Protein AF-A0A7J8FWH8-F1 (afdb_monomer)

Structure (mmCIF, N/CA/C/O backbone):
data_AF-A0A7J8FWH8-F1
#
_entry.id   AF-A0A7J8FWH8-F1
#
loop_
_atom_site.group_PDB
_atom_site.id
_atom_site.type_symbol
_atom_site.label_atom_id
_atom_site.label_alt_id
_atom_site.label_comp_id
_atom_site.label_asym_id
_atom_site.label_entity_id
_atom_site.label_seq_id
_atom_site.pdbx_PDB_ins_code
_atom_site.Cartn_x
_atom_site.Cartn_y
_atom_site.Cartn_z
_atom_site.occupancy
_atom_site.B_iso_or_equiv
_atom_site.auth_seq_id
_atom_site.auth_comp_id
_atom_site.auth_asym_id
_atom_site.auth_atom_id
_atom_site.pdbx_PDB_model_num
ATOM 1 N N . MET A 1 1 ? 22.640 -17.848 -30.402 1.00 47.19 1 MET A N 1
ATOM 2 C CA . MET A 1 1 ? 22.719 -17.201 -29.074 1.00 47.19 1 MET A CA 1
ATOM 3 C C . MET A 1 1 ? 22.015 -15.862 -29.171 1.00 47.19 1 MET A C 1
ATOM 5 O O . MET A 1 1 ? 22.563 -14.964 -29.799 1.00 47.19 1 MET A O 1
ATOM 9 N N . LEU A 1 2 ? 20.796 -15.741 -28.646 1.00 55.31 2 LEU A N 1
ATOM 10 C CA . LEU A 1 2 ? 20.119 -14.446 -28.579 1.00 55.31 2 LEU A CA 1
ATOM 11 C C . LEU A 1 2 ? 20.792 -13.630 -27.466 1.00 55.31 2 LEU A C 1
ATOM 13 O O . LEU A 1 2 ? 20.759 -14.016 -26.302 1.00 55.31 2 LEU A O 1
ATOM 17 N N . LYS A 1 3 ? 21.488 -12.552 -27.842 1.00 64.19 3 LYS A N 1
ATOM 18 C CA . LYS A 1 3 ? 21.867 -11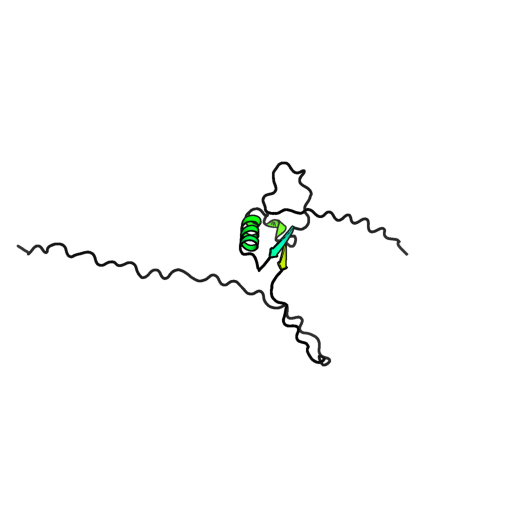.488 -26.908 1.00 64.19 3 LYS A CA 1
ATOM 19 C C . LYS A 1 3 ? 20.589 -10.706 -26.628 1.00 64.19 3 LYS A C 1
ATOM 21 O O . LYS A 1 3 ? 20.199 -9.866 -27.431 1.00 64.19 3 LYS A O 1
ATOM 26 N N . GLU A 1 4 ? 19.904 -11.046 -25.551 1.00 63.41 4 GLU A N 1
ATOM 27 C CA . GLU A 1 4 ? 18.727 -10.303 -25.120 1.00 63.41 4 GLU A CA 1
ATOM 28 C C . GLU A 1 4 ? 19.200 -9.150 -24.235 1.00 63.41 4 GLU A C 1
ATOM 30 O O . GLU A 1 4 ? 19.593 -9.346 -23.085 1.00 63.41 4 GLU A O 1
ATOM 35 N N . ASP A 1 5 ? 19.207 -7.939 -24.794 1.00 64.56 5 ASP A N 1
ATOM 36 C CA . ASP A 1 5 ? 19.236 -6.716 -23.996 1.00 64.56 5 ASP A CA 1
ATOM 37 C C . ASP A 1 5 ? 17.900 -6.627 -23.247 1.00 64.56 5 ASP A C 1
ATOM 39 O O . ASP A 1 5 ? 16.894 -6.139 -23.766 1.00 64.56 5 ASP A O 1
ATOM 43 N N . CYS A 1 6 ? 17.865 -7.141 -22.017 1.00 62.09 6 CYS A N 1
ATOM 44 C CA . CYS A 1 6 ? 16.728 -6.977 -21.118 1.00 62.09 6 CYS A CA 1
ATOM 45 C C . CYS A 1 6 ? 16.638 -5.510 -20.670 1.00 62.09 6 CYS A C 1
ATOM 47 O O . CYS A 1 6 ? 17.081 -5.149 -19.580 1.00 62.09 6 CYS A O 1
ATOM 49 N N . ALA A 1 7 ? 16.053 -4.651 -21.507 1.00 71.69 7 ALA A N 1
ATOM 50 C CA . ALA A 1 7 ? 15.815 -3.234 -21.227 1.00 71.69 7 ALA A CA 1
ATOM 51 C C . ALA A 1 7 ? 14.647 -3.013 -20.239 1.00 71.69 7 ALA A C 1
ATOM 53 O O . ALA A 1 7 ? 13.755 -2.194 -20.464 1.00 71.69 7 ALA A O 1
ATOM 54 N N . SER A 1 8 ? 14.627 -3.753 -19.131 1.00 74.88 8 SER A N 1
ATOM 55 C CA . SER A 1 8 ? 13.606 -3.616 -18.093 1.00 74.88 8 SER A CA 1
ATOM 56 C C . SER A 1 8 ? 13.946 -2.433 -17.187 1.00 74.88 8 S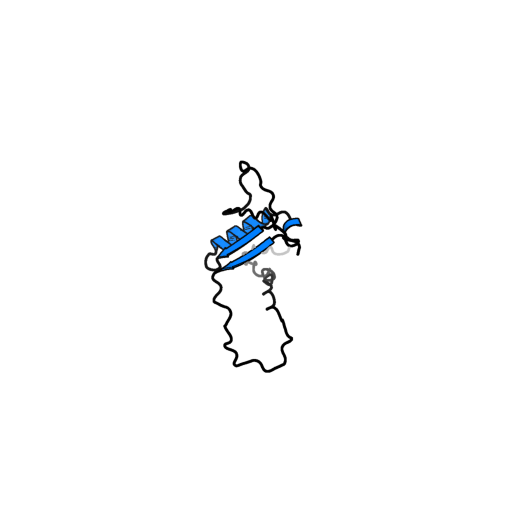ER A C 1
ATOM 58 O O . SER A 1 8 ? 14.812 -2.524 -16.318 1.00 74.88 8 SER A O 1
ATOM 60 N N . GLN A 1 9 ? 13.269 -1.300 -17.386 1.00 84.44 9 GLN A N 1
ATOM 61 C CA . GLN A 1 9 ? 13.433 -0.115 -16.543 1.00 84.44 9 GLN A CA 1
ATOM 62 C C . GLN A 1 9 ? 12.660 -0.274 -15.224 1.00 84.44 9 GLN A C 1
ATOM 64 O O . GLN A 1 9 ? 11.433 -0.330 -15.221 1.00 84.44 9 GLN A O 1
ATOM 69 N N . LEU A 1 10 ? 13.373 -0.275 -14.095 1.00 89.75 10 LEU A N 1
ATOM 70 C CA . LEU A 1 10 ? 12.785 -0.215 -12.755 1.00 89.75 10 LEU A CA 1
ATOM 71 C C . LEU A 1 10 ? 12.810 1.229 -12.235 1.00 89.75 10 LEU A C 1
ATOM 73 O O . LEU A 1 10 ? 13.861 1.869 -12.227 1.00 89.75 10 LEU A O 1
ATOM 77 N N . LYS A 1 11 ? 11.665 1.738 -11.772 1.00 91.62 11 LYS A N 1
ATOM 78 C CA . LYS A 1 11 ? 11.557 3.032 -11.081 1.00 91.62 11 LYS A CA 1
ATOM 79 C C . LYS A 1 11 ? 11.066 2.802 -9.659 1.00 91.62 11 LYS A C 1
ATOM 81 O O . LYS A 1 11 ? 10.103 2.070 -9.453 1.00 91.62 11 LYS A O 1
ATOM 86 N N . VAL A 1 12 ? 11.724 3.436 -8.693 1.00 94.19 12 VAL A N 1
ATOM 87 C CA . VAL A 1 12 ? 11.372 3.340 -7.273 1.00 94.19 12 VAL A CA 1
ATOM 88 C C . VAL A 1 12 ? 10.881 4.700 -6.801 1.00 94.19 12 VAL A C 1
ATOM 90 O O . VAL A 1 12 ? 11.549 5.712 -7.002 1.00 94.19 12 VAL A O 1
ATOM 93 N N . HIS A 1 13 ? 9.715 4.709 -6.164 1.00 93.12 13 HIS A N 1
ATOM 94 C CA . HIS A 1 13 ? 9.127 5.891 -5.546 1.00 93.12 13 HIS A CA 1
ATOM 95 C C . HIS A 1 13 ? 8.960 5.633 -4.051 1.00 93.12 13 HIS A C 1
ATOM 97 O O . HIS A 1 13 ? 8.496 4.566 -3.655 1.00 93.12 13 HIS A O 1
ATOM 103 N N . LEU A 1 14 ? 9.346 6.610 -3.232 1.00 94.12 14 LEU A N 1
ATOM 104 C CA . LEU A 1 14 ? 9.204 6.555 -1.781 1.00 94.12 14 LEU A CA 1
ATOM 105 C C . LEU A 1 14 ? 8.131 7.547 -1.343 1.00 94.12 14 LEU A C 1
ATOM 107 O O . LEU A 1 14 ? 8.071 8.670 -1.842 1.00 94.12 14 LEU A O 1
ATOM 111 N N . ALA A 1 15 ? 7.304 7.121 -0.397 1.00 94.25 15 ALA A N 1
ATOM 112 C CA . ALA A 1 15 ? 6.297 7.945 0.247 1.00 94.25 15 ALA A CA 1
ATOM 113 C C . ALA A 1 15 ? 6.261 7.612 1.739 1.00 94.25 15 ALA A C 1
ATOM 115 O O . ALA A 1 15 ? 6.501 6.468 2.126 1.00 94.25 15 ALA A O 1
ATOM 116 N N . HIS A 1 16 ? 5.974 8.615 2.567 1.00 94.88 16 HIS A N 1
ATOM 117 C CA . HIS A 1 16 ? 5.850 8.425 4.012 1.00 94.88 16 HIS A CA 1
ATOM 118 C C . HIS A 1 16 ? 4.490 7.817 4.391 1.00 94.88 16 HIS A C 1
ATOM 120 O O . HIS A 1 16 ? 4.405 7.001 5.304 1.00 94.88 16 HIS A O 1
ATOM 126 N N . SER A 1 17 ? 3.429 8.204 3.685 1.00 95.19 17 SER A N 1
ATOM 127 C CA . SER A 1 17 ? 2.053 7.772 3.933 1.00 95.19 17 SER A CA 1
ATOM 128 C C . SER A 1 17 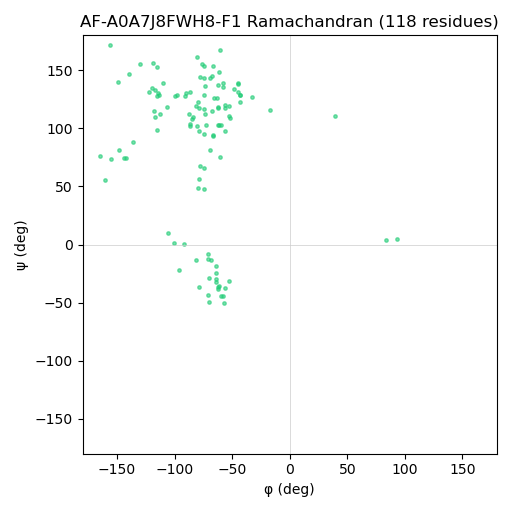? 1.202 7.901 2.667 1.00 95.19 17 SER A C 1
ATOM 130 O O . SER A 1 17 ? 1.654 8.441 1.650 1.00 95.19 17 SER A O 1
ATOM 132 N N . LEU A 1 18 ? -0.026 7.385 2.725 1.00 95.06 18 LEU A N 1
ATOM 133 C CA . LEU A 1 18 ? -1.065 7.585 1.716 1.00 95.06 18 LEU A CA 1
ATOM 134 C C . LEU A 1 18 ? -2.250 8.368 2.312 1.00 95.06 18 LEU A C 1
ATOM 136 O O . LEU A 1 18 ? -2.476 8.270 3.516 1.00 95.06 18 LEU A O 1
ATOM 140 N N . PRO A 1 19 ? -3.013 9.117 1.490 1.00 94.12 19 PRO A N 1
ATOM 141 C CA . PRO A 1 19 ? -2.899 9.242 0.034 1.00 94.12 19 PRO A CA 1
ATOM 142 C C . PRO A 1 19 ? -1.724 10.129 -0.402 1.00 94.12 19 PRO A C 1
ATOM 144 O O . PRO A 1 19 ? -1.272 11.007 0.327 1.00 94.12 19 PRO A O 1
ATOM 147 N N . LEU A 1 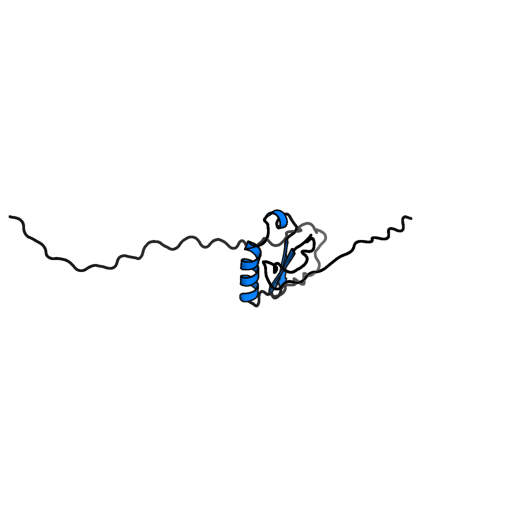20 ? -1.236 9.912 -1.626 1.00 91.44 20 LEU A N 1
ATOM 148 C CA . LEU A 1 20 ? -0.221 10.789 -2.213 1.00 91.44 20 LEU A CA 1
ATOM 149 C C . LEU A 1 20 ? -0.812 12.186 -2.482 1.00 91.44 20 LEU A C 1
ATOM 151 O O . LEU A 1 20 ? -1.980 12.278 -2.875 1.00 91.44 20 LEU A O 1
ATOM 155 N N . PRO A 1 21 ? -0.026 13.265 -2.325 1.00 88.00 21 PRO A N 1
ATOM 156 C CA . PRO A 1 21 ? -0.485 14.620 -2.613 1.00 88.00 21 PRO A CA 1
ATOM 157 C C . PRO A 1 21 ? -0.874 14.775 -4.091 1.00 88.00 21 PRO A C 1
ATOM 159 O O . PRO A 1 21 ? -0.294 14.149 -4.974 1.00 88.00 21 PRO A O 1
ATOM 162 N N . SER A 1 22 ? -1.856 15.627 -4.385 1.00 80.00 22 SER A N 1
ATOM 163 C CA . SER A 1 22 ? -2.452 15.760 -5.726 1.00 80.00 22 SER A CA 1
ATOM 164 C C . SER A 1 22 ? -1.551 16.426 -6.777 1.00 80.00 22 SER A C 1
ATOM 166 O O . SER A 1 22 ? -1.863 16.379 -7.964 1.00 80.00 22 SER A O 1
ATOM 168 N N . ASN A 1 23 ? -0.446 17.047 -6.361 1.00 71.12 23 ASN A N 1
ATOM 169 C CA . ASN A 1 23 ? 0.444 17.832 -7.219 1.00 71.12 23 ASN A CA 1
ATOM 170 C C . ASN A 1 23 ? 1.613 17.037 -7.826 1.00 71.12 23 ASN A C 1
ATOM 172 O O . ASN A 1 23 ? 2.423 17.616 -8.549 1.00 71.12 23 ASN A O 1
ATOM 176 N N . VAL A 1 24 ? 1.731 15.737 -7.545 1.00 69.50 24 VAL A N 1
ATOM 177 C CA . VAL A 1 24 ? 2.778 14.902 -8.145 1.00 69.50 24 VAL A CA 1
ATOM 178 C C . VAL A 1 24 ? 2.261 14.286 -9.441 1.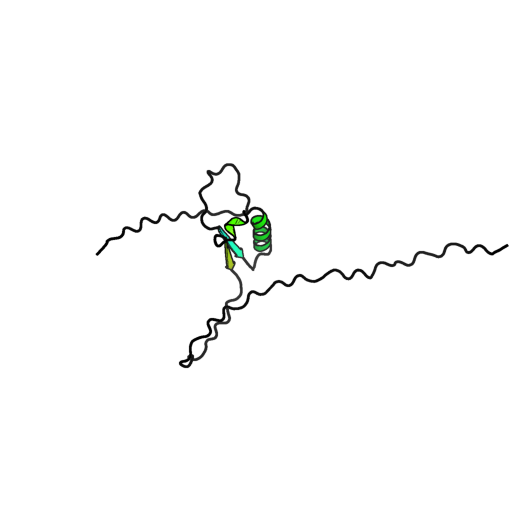00 69.50 24 VAL A C 1
ATOM 180 O O . VAL A 1 24 ? 1.176 13.706 -9.471 1.00 69.50 24 VAL A O 1
ATOM 183 N N . SER A 1 25 ? 3.034 14.389 -10.529 1.00 73.25 25 SER A N 1
ATOM 184 C CA . SER A 1 25 ? 2.773 13.621 -11.752 1.00 73.25 25 SER A CA 1
ATOM 185 C C . SER A 1 25 ? 2.651 12.151 -11.358 1.00 73.25 25 SER A C 1
ATOM 187 O O . SER A 1 25 ? 3.641 11.579 -10.909 1.00 73.25 25 SER A O 1
ATOM 189 N N . ARG A 1 26 ? 1.453 11.564 -11.435 1.00 75.19 26 ARG A N 1
ATOM 190 C CA . ARG A 1 26 ? 1.170 10.253 -10.837 1.00 75.19 26 ARG A CA 1
ATOM 191 C C . ARG A 1 26 ? 1.858 9.165 -11.667 1.00 75.19 26 ARG A C 1
ATOM 193 O O . ARG A 1 26 ? 1.366 8.855 -12.755 1.00 75.19 26 ARG A O 1
ATOM 200 N N . PRO A 1 27 ? 2.998 8.603 -11.220 1.00 84.06 27 PRO A N 1
ATOM 201 C CA . PRO A 1 27 ? 3.631 7.540 -11.978 1.00 84.06 27 PRO A CA 1
ATOM 202 C C . PRO A 1 27 ? 2.714 6.315 -11.959 1.00 84.06 27 PRO A C 1
ATOM 204 O O . PRO A 1 27 ? 1.928 6.117 -11.027 1.00 84.06 27 PRO A O 1
ATOM 207 N N . ARG A 1 28 ? 2.816 5.470 -12.986 1.00 89.31 28 ARG A N 1
ATOM 208 C CA . ARG A 1 28 ? 2.188 4.151 -12.940 1.00 89.31 28 ARG A CA 1
ATOM 209 C C . ARG A 1 28 ? 2.878 3.334 -11.843 1.00 89.31 28 ARG A C 1
ATOM 211 O O . ARG A 1 28 ? 4.099 3.216 -11.847 1.00 89.31 28 ARG A O 1
ATOM 218 N N . ILE A 1 29 ? 2.093 2.798 -10.914 1.00 92.12 29 ILE A N 1
ATOM 219 C CA . ILE A 1 29 ? 2.582 1.969 -9.809 1.00 92.12 29 ILE A CA 1
ATOM 220 C C . ILE A 1 29 ? 2.196 0.525 -10.107 1.00 92.12 29 ILE A C 1
ATOM 222 O O . ILE A 1 29 ? 1.011 0.209 -10.200 1.00 92.12 29 ILE A O 1
ATOM 226 N N . ASP A 1 30 ? 3.195 -0.341 -10.252 1.00 93.31 30 ASP A N 1
ATOM 227 C CA . ASP A 1 30 ? 2.979 -1.769 -10.497 1.00 93.31 30 ASP A CA 1
ATOM 228 C C . ASP A 1 30 ? 3.039 -2.611 -9.208 1.00 93.31 30 ASP A C 1
ATOM 230 O O . ASP A 1 30 ? 2.449 -3.688 -9.161 1.00 93.31 30 ASP A O 1
ATOM 234 N N . LEU A 1 31 ? 3.693 -2.104 -8.153 1.00 95.50 31 LEU A N 1
ATOM 235 C CA . LEU A 1 31 ? 3.832 -2.743 -6.840 1.00 95.50 31 LEU A CA 1
ATOM 236 C C . LEU A 1 31 ? 3.920 -1.680 -5.733 1.00 95.50 31 LEU A C 1
ATOM 238 O O . LEU A 1 31 ? 4.619 -0.679 -5.888 1.00 95.50 31 LEU A O 1
ATOM 242 N N . ILE A 1 32 ? 3.258 -1.928 -4.604 1.00 97.19 32 ILE A N 1
ATOM 243 C CA . ILE A 1 32 ? 3.357 -1.148 -3.366 1.00 97.19 32 ILE A CA 1
ATOM 244 C C . ILE A 1 32 ? 3.987 -2.034 -2.291 1.00 97.19 32 ILE A C 1
ATOM 246 O O . ILE A 1 32 ? 3.535 -3.156 -2.066 1.00 97.19 32 ILE A O 1
ATOM 250 N N . VAL A 1 33 ? 5.008 -1.520 -1.603 1.00 98.06 33 VAL A N 1
ATOM 251 C CA . VAL A 1 33 ? 5.640 -2.204 -0.468 1.00 98.06 33 VAL A CA 1
ATOM 252 C C . VAL A 1 33 ? 5.454 -1.361 0.788 1.00 98.06 33 VAL A C 1
ATOM 254 O O . VAL A 1 33 ? 6.001 -0.264 0.880 1.00 98.06 33 VAL A O 1
ATOM 257 N N . PHE A 1 34 ? 4.710 -1.874 1.766 1.00 98.12 34 PHE A N 1
ATOM 258 C CA . PHE A 1 34 ? 4.583 -1.244 3.080 1.00 98.12 34 PHE A CA 1
ATOM 259 C C . PHE A 1 34 ? 5.709 -1.716 3.996 1.00 98.12 34 PHE A C 1
ATOM 261 O O . PHE A 1 34 ? 5.759 -2.881 4.395 1.00 98.12 34 PHE A O 1
ATOM 268 N N . LEU A 1 35 ? 6.614 -0.801 4.335 1.00 96.38 35 LEU A N 1
ATOM 269 C CA . LEU A 1 35 ? 7.654 -1.027 5.333 1.00 96.38 35 LEU A CA 1
ATOM 270 C C . LEU A 1 35 ? 7.074 -0.815 6.734 1.00 96.38 35 LEU A C 1
ATOM 272 O O . LEU A 1 35 ? 6.632 0.282 7.066 1.00 96.38 35 LEU A O 1
ATOM 276 N N . ILE A 1 36 ? 7.098 -1.860 7.558 1.00 96.56 36 ILE A N 1
ATOM 277 C CA . ILE A 1 36 ? 6.587 -1.837 8.931 1.00 96.56 36 ILE A CA 1
ATOM 278 C C . ILE A 1 36 ? 7.767 -1.993 9.885 1.00 96.56 36 ILE A C 1
ATOM 280 O O . ILE A 1 36 ? 8.363 -3.064 9.968 1.00 96.56 36 ILE A O 1
ATOM 284 N N . ASN A 1 37 ? 8.091 -0.951 10.644 1.00 94.62 37 ASN A N 1
ATOM 285 C CA . ASN A 1 37 ? 9.030 -1.065 11.753 1.00 94.62 37 ASN A CA 1
ATOM 286 C C . ASN A 1 37 ? 8.292 -1.541 13.010 1.00 94.62 37 ASN A C 1
ATOM 288 O O . ASN A 1 37 ? 7.570 -0.768 13.638 1.00 94.62 37 ASN A O 1
ATOM 292 N N . LEU A 1 38 ? 8.520 -2.790 13.418 1.00 92.81 38 LEU A N 1
ATOM 293 C CA . LEU A 1 38 ? 7.850 -3.403 14.570 1.00 92.81 38 LEU A CA 1
ATOM 294 C C . LEU A 1 38 ? 8.255 -2.794 15.921 1.00 92.81 38 LEU A C 1
ATOM 296 O O . LEU A 1 38 ? 7.569 -3.013 16.916 1.00 92.81 38 LEU A O 1
ATOM 300 N N . HIS A 1 39 ? 9.329 -2.002 15.973 1.00 92.69 39 HIS A N 1
ATOM 301 C CA . HIS A 1 39 ? 9.690 -1.241 17.172 1.00 92.69 39 HIS A CA 1
ATOM 302 C C . HIS A 1 39 ? 8.903 0.069 17.313 1.00 92.69 39 HIS A C 1
ATOM 304 O O . HIS A 1 39 ? 8.930 0.684 18.377 1.00 92.69 39 HIS A O 1
ATOM 310 N N . SER A 1 40 ? 8.206 0.511 16.263 1.00 93.88 40 SER A N 1
ATOM 311 C CA . SER A 1 40 ? 7.475 1.775 16.247 1.00 93.88 40 SER A CA 1
ATOM 312 C C . SER A 1 40 ? 5.981 1.533 16.069 1.00 93.88 40 SER A C 1
ATOM 314 O O . SER A 1 40 ? 5.517 1.203 14.980 1.00 93.88 40 SER A O 1
ATOM 316 N N . LYS A 1 41 ? 5.201 1.778 17.128 1.00 94.56 41 LYS A N 1
ATOM 317 C CA . LYS A 1 41 ? 3.730 1.748 17.049 1.00 94.56 41 LYS A CA 1
ATOM 318 C C . LYS A 1 41 ? 3.196 2.709 15.985 1.00 94.56 41 LYS A C 1
ATOM 320 O O . LYS A 1 41 ? 2.273 2.363 15.260 1.00 94.56 41 LYS A O 1
ATOM 325 N N . TYR A 1 42 ? 3.831 3.874 15.850 1.00 96.38 42 TYR A N 1
ATOM 326 C CA . TYR A 1 42 ? 3.481 4.856 14.828 1.00 96.38 42 TYR A CA 1
ATOM 327 C C . TYR A 1 42 ? 3.678 4.309 13.408 1.00 96.38 42 TYR A C 1
ATOM 329 O O . TYR A 1 42 ? 2.857 4.562 12.535 1.00 96.38 42 TYR A O 1
ATOM 337 N N . SER A 1 43 ? 4.720 3.497 13.178 1.00 95.62 43 SER A N 1
ATOM 338 C CA . SER A 1 43 ? 4.926 2.850 11.876 1.00 95.62 43 SER A CA 1
ATOM 339 C C . SER A 1 43 ? 3.785 1.903 11.519 1.00 95.62 43 SER A C 1
ATOM 341 O O . SER A 1 43 ? 3.420 1.841 10.350 1.00 95.62 43 SER A O 1
ATOM 343 N N . LEU A 1 44 ? 3.245 1.168 12.494 1.00 95.69 44 LEU A N 1
ATOM 344 C CA . LEU A 1 44 ? 2.117 0.268 12.266 1.00 95.69 44 LEU A CA 1
ATOM 345 C C . LEU A 1 44 ? 0.832 1.057 11.989 1.00 95.69 44 LEU A C 1
ATOM 347 O O . LEU A 1 44 ? 0.201 0.822 10.965 1.00 95.69 44 LEU A O 1
ATOM 351 N N . GLN A 1 45 ? 0.512 2.041 12.834 1.00 97.75 45 GLN A N 1
ATOM 352 C CA . GLN A 1 45 ? -0.677 2.882 12.668 1.00 97.75 45 GLN A CA 1
ATOM 353 C C . GLN A 1 45 ? -0.675 3.615 11.318 1.00 97.75 45 GLN A C 1
ATOM 355 O O . GLN A 1 45 ? -1.670 3.614 10.604 1.00 97.75 45 GLN A O 1
ATOM 360 N N . ASN A 1 46 ? 0.463 4.184 10.919 1.00 97.88 46 ASN A N 1
ATOM 361 C CA . ASN A 1 46 ? 0.595 4.859 9.629 1.00 97.88 46 ASN A CA 1
ATOM 362 C C . ASN A 1 46 ? 0.343 3.912 8.441 1.00 97.88 46 ASN A C 1
ATOM 364 O O . ASN A 1 46 ? -0.210 4.325 7.421 1.00 97.88 46 ASN A O 1
ATOM 368 N N . VAL A 1 47 ? 0.746 2.642 8.556 1.00 97.62 47 VAL A N 1
ATOM 369 C CA . VAL A 1 47 ? 0.472 1.625 7.531 1.00 97.62 47 VAL A CA 1
ATOM 370 C C . VAL A 1 47 ? -1.010 1.258 7.519 1.00 97.62 47 VAL A C 1
ATOM 372 O O . VAL A 1 47 ? -1.589 1.200 6.439 1.00 97.62 47 VAL A O 1
ATOM 375 N N . GLU A 1 48 ? -1.638 1.079 8.682 1.00 97.69 48 GLU A N 1
ATOM 376 C CA . GLU A 1 48 ? -3.083 0.836 8.799 1.00 97.69 48 GLU A CA 1
ATOM 377 C C . GLU A 1 48 ? -3.897 1.966 8.153 1.00 97.69 48 GLU A C 1
ATOM 379 O O . GLU A 1 48 ? -4.715 1.704 7.272 1.00 97.69 48 GLU A O 1
ATOM 384 N N . GLU A 1 49 ? -3.602 3.222 8.495 1.00 98.19 49 GLU A N 1
ATOM 385 C CA . GLU A 1 49 ? -4.245 4.404 7.908 1.00 98.19 49 GLU A CA 1
ATOM 386 C C . GLU A 1 49 ? -4.026 4.471 6.388 1.00 98.19 49 GLU A C 1
ATOM 388 O O . GLU A 1 49 ? -4.968 4.661 5.619 1.00 98.19 49 GLU A O 1
ATOM 393 N N . SER A 1 50 ? -2.796 4.222 5.927 1.00 97.88 50 SER A N 1
ATOM 394 C CA . SER A 1 50 ? -2.461 4.262 4.500 1.00 97.88 50 SER A CA 1
ATOM 395 C C . SER A 1 50 ? -3.188 3.193 3.674 1.00 97.88 50 SER A C 1
ATOM 397 O O . SER A 1 50 ? -3.509 3.435 2.508 1.00 97.88 50 SER A O 1
ATOM 399 N N . LEU A 1 51 ? -3.465 2.016 4.248 1.00 97.38 51 LEU A N 1
ATOM 400 C CA . LEU A 1 51 ? -4.150 0.918 3.555 1.00 97.38 51 LEU A CA 1
ATOM 401 C C . LEU A 1 51 ? -5.584 1.277 3.149 1.00 97.38 51 LEU A C 1
ATOM 403 O O . LEU A 1 51 ? -6.046 0.802 2.113 1.00 97.38 51 LEU A O 1
ATOM 407 N N . HIS A 1 52 ? -6.261 2.157 3.894 1.00 97.50 52 HIS A N 1
ATOM 408 C CA . HIS A 1 52 ? -7.611 2.626 3.555 1.00 97.50 52 HIS A CA 1
ATOM 409 C C . HIS A 1 52 ? -7.674 3.411 2.237 1.00 97.50 52 HIS A C 1
ATOM 411 O O . HIS A 1 52 ? -8.746 3.558 1.653 1.00 97.50 52 HIS A O 1
ATOM 417 N N . HIS A 1 53 ? -6.532 3.899 1.754 1.00 95.88 53 HIS A N 1
ATOM 418 C CA . HIS A 1 53 ? -6.424 4.671 0.519 1.00 95.88 53 HIS A CA 1
ATOM 419 C C . HIS A 1 53 ? -5.933 3.838 -0.675 1.00 95.88 53 HIS A C 1
ATOM 421 O O . HIS A 1 53 ? -5.765 4.377 -1.774 1.00 95.88 53 HIS A O 1
ATOM 427 N N . VAL A 1 54 ? -5.685 2.538 -0.479 1.00 95.69 54 VAL A N 1
ATOM 428 C CA . VAL A 1 54 ? -5.250 1.621 -1.537 1.00 95.69 54 VAL A CA 1
ATOM 429 C C . VAL A 1 54 ? -6.465 0.974 -2.187 1.00 95.69 54 VAL A C 1
ATOM 431 O O . VAL A 1 54 ? -7.310 0.380 -1.522 1.00 95.69 54 VAL A O 1
ATOM 434 N N . ASP A 1 55 ? -6.531 1.055 -3.513 1.00 94.69 55 ASP A N 1
ATOM 435 C CA . ASP A 1 55 ? -7.573 0.383 -4.284 1.00 94.69 55 ASP A CA 1
ATOM 436 C C . ASP A 1 55 ? -7.487 -1.145 -4.113 1.00 94.69 55 ASP A C 1
ATOM 438 O O . ASP A 1 55 ? -6.402 -1.732 -4.172 1.00 94.69 55 ASP A O 1
ATOM 442 N N . ALA A 1 56 ? -8.642 -1.797 -3.939 1.00 96.56 56 ALA A N 1
ATOM 443 C CA . ALA A 1 56 ? -8.744 -3.233 -3.679 1.00 96.56 56 ALA A CA 1
ATOM 444 C C . ALA A 1 56 ? -7.996 -4.099 -4.717 1.00 96.56 56 ALA A C 1
ATOM 446 O O . ALA A 1 56 ? -7.455 -5.156 -4.385 1.00 96.56 56 ALA A O 1
ATOM 447 N N . THR A 1 57 ? -7.913 -3.640 -5.969 1.00 96.06 57 THR A N 1
ATOM 448 C CA . THR A 1 57 ? -7.225 -4.340 -7.064 1.00 96.06 57 THR A CA 1
ATOM 449 C C . THR A 1 57 ? -5.722 -4.489 -6.837 1.00 96.06 57 THR A C 1
ATOM 451 O O . THR A 1 57 ? -5.118 -5.429 -7.358 1.00 96.06 57 THR A O 1
ATOM 454 N N . PHE A 1 58 ? -5.097 -3.618 -6.038 1.00 96.25 58 PHE A N 1
ATOM 455 C CA . PHE A 1 58 ? -3.681 -3.749 -5.696 1.00 96.25 58 PHE A CA 1
ATOM 456 C C . PHE A 1 58 ? -3.420 -4.945 -4.773 1.00 96.25 58 PHE A C 1
ATOM 458 O O . PHE A 1 58 ? -2.364 -5.567 -4.867 1.00 96.25 58 PHE A O 1
ATOM 465 N N . PHE A 1 59 ? -4.381 -5.350 -3.940 1.00 96.19 59 PHE A N 1
ATOM 466 C CA . PHE A 1 59 ? -4.216 -6.517 -3.065 1.00 96.19 59 PHE A CA 1
ATOM 467 C C . PHE A 1 59 ? -4.211 -7.854 -3.820 1.00 96.19 59 PHE A C 1
ATOM 469 O O . PHE A 1 59 ? -3.850 -8.881 -3.249 1.00 96.19 59 PHE A O 1
ATOM 476 N N . LEU A 1 60 ? -4.509 -7.851 -5.123 1.00 95.81 60 LEU A N 1
ATOM 477 C CA . LEU A 1 60 ? -4.385 -9.009 -6.014 1.00 95.81 60 LEU A CA 1
ATOM 478 C C . LEU A 1 60 ? -2.926 -9.228 -6.465 1.00 95.81 60 LEU A C 1
ATOM 480 O O . LEU A 1 60 ? -2.638 -9.370 -7.651 1.00 95.81 60 LEU A O 1
ATOM 484 N N . GLY A 1 61 ? -1.990 -9.220 -5.511 1.00 95.62 61 GLY A N 1
ATOM 485 C CA . GLY A 1 61 ? -0.567 -9.500 -5.742 1.00 95.62 61 GLY A CA 1
ATOM 486 C C . GLY A 1 61 ? 0.330 -8.287 -6.016 1.00 95.62 61 GLY A C 1
ATOM 487 O O . GLY A 1 61 ? 1.518 -8.470 -6.262 1.00 95.62 61 GLY A O 1
ATOM 488 N N . LYS A 1 62 ? -0.193 -7.055 -5.941 1.00 96.75 62 LYS A N 1
ATOM 489 C CA . LYS A 1 62 ? 0.576 -5.803 -6.111 1.00 96.75 62 LYS A CA 1
ATOM 490 C C . LYS A 1 62 ? 0.824 -5.057 -4.798 1.00 96.75 62 LYS A C 1
ATOM 492 O O . LYS A 1 62 ? 1.286 -3.919 -4.826 1.00 96.75 62 LYS A O 1
ATOM 497 N N . VAL A 1 63 ? 0.528 -5.674 -3.657 1.00 97.88 63 VAL A N 1
ATOM 498 C CA . VAL A 1 63 ? 0.875 -5.168 -2.323 1.00 97.88 63 VAL A CA 1
ATOM 499 C C . VAL A 1 63 ? 1.718 -6.212 -1.616 1.00 97.88 63 VAL A C 1
ATOM 501 O O . VAL A 1 63 ? 1.345 -7.384 -1.566 1.00 97.88 63 VAL A O 1
ATOM 504 N N . SER A 1 64 ? 2.834 -5.786 -1.037 1.00 97.25 64 SER A N 1
ATOM 505 C CA . SER A 1 64 ? 3.631 -6.600 -0.125 1.00 97.25 64 SER A CA 1
ATOM 506 C C . SER A 1 64 ? 3.944 -5.840 1.163 1.00 97.25 64 SER A C 1
ATOM 508 O O . SER A 1 64 ? 3.950 -4.609 1.206 1.00 97.25 64 SER A O 1
ATOM 510 N N . PHE A 1 65 ? 4.189 -6.591 2.235 1.00 96.69 65 PHE A N 1
ATOM 511 C CA . PHE A 1 65 ? 4.541 -6.053 3.545 1.00 96.69 65 PHE A CA 1
ATOM 512 C C . PHE A 1 65 ? 5.954 -6.492 3.904 1.00 96.69 65 PHE A C 1
ATOM 514 O O . PHE A 1 65 ? 6.269 -7.683 3.869 1.00 96.69 65 PHE A O 1
ATOM 521 N N . LEU A 1 66 ? 6.794 -5.532 4.275 1.00 95.94 66 LEU A N 1
ATOM 522 C CA . LEU A 1 66 ? 8.150 -5.771 4.744 1.00 95.94 66 LEU A CA 1
ATOM 523 C C . LEU A 1 66 ? 8.251 -5.332 6.201 1.00 95.94 66 LEU A C 1
ATOM 525 O O . LEU A 1 66 ? 8.415 -4.151 6.498 1.00 95.94 66 LEU A O 1
ATOM 529 N N . ALA A 1 67 ? 8.145 -6.295 7.112 1.00 94.00 67 ALA A N 1
ATOM 530 C CA . ALA A 1 67 ? 8.295 -6.048 8.538 1.00 94.00 67 ALA A CA 1
ATOM 531 C C . ALA A 1 67 ? 9.769 -6.134 8.962 1.00 94.00 67 ALA A C 1
ATOM 533 O O . ALA A 1 67 ? 10.460 -7.106 8.654 1.00 94.00 67 ALA A O 1
ATOM 534 N N . THR A 1 68 ? 10.241 -5.133 9.699 1.00 92.94 68 THR A N 1
ATOM 535 C CA . THR A 1 68 ? 11.594 -5.052 10.261 1.00 92.94 68 THR A CA 1
ATOM 536 C C . THR A 1 68 ? 11.528 -4.983 11.789 1.00 92.94 68 THR A C 1
ATOM 538 O O . THR A 1 68 ? 10.506 -4.604 12.357 1.00 92.94 68 THR A O 1
ATOM 541 N N . GLY A 1 69 ? 12.596 -5.393 12.482 1.00 84.69 69 GLY A N 1
ATOM 542 C CA . GLY A 1 69 ? 12.660 -5.332 13.954 1.00 84.69 69 GLY A CA 1
ATOM 543 C C . GLY A 1 69 ? 12.014 -6.507 14.703 1.00 84.69 69 GLY A C 1
ATOM 544 O O . GLY A 1 69 ? 11.987 -6.532 15.931 1.00 84.69 69 GLY A O 1
ATOM 545 N N . GLY A 1 70 ? 11.514 -7.519 13.990 1.00 78.25 70 GLY A N 1
ATOM 546 C CA . GLY A 1 70 ? 11.136 -8.793 14.599 1.00 78.25 70 GLY A CA 1
ATOM 547 C C . GLY A 1 70 ? 12.400 -9.575 14.933 1.00 78.25 70 GLY A C 1
ATOM 548 O O . GLY A 1 70 ? 13.156 -9.903 14.017 1.00 78.25 70 GLY A O 1
ATOM 549 N N . GLY A 1 71 ? 12.647 -9.833 16.223 1.00 67.94 71 GLY A N 1
ATOM 550 C CA . GLY A 1 71 ? 13.783 -10.634 16.688 1.00 67.94 71 GLY A CA 1
ATOM 551 C C . GLY A 1 71 ? 13.960 -11.869 15.807 1.00 67.94 71 GLY A C 1
ATOM 552 O O . GLY A 1 71 ? 12.978 -12.552 15.510 1.00 67.94 71 GLY A O 1
ATOM 553 N N . GLY A 1 72 ? 15.192 -12.062 15.320 1.00 63.66 72 GLY A N 1
ATOM 554 C CA . GLY A 1 72 ? 15.511 -13.002 14.251 1.00 63.66 72 GLY A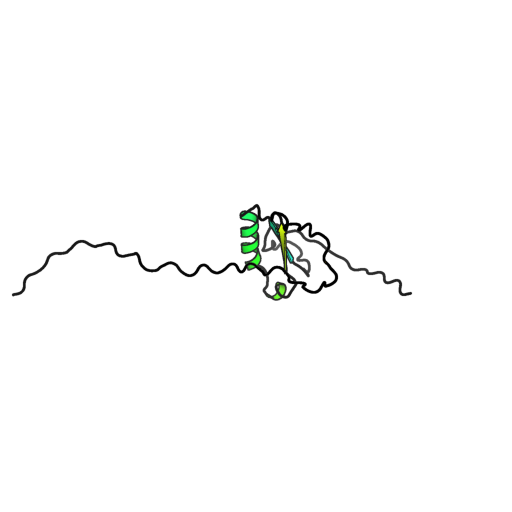 CA 1
ATOM 555 C C . GLY A 1 72 ? 14.827 -14.347 14.451 1.00 63.66 72 GLY A C 1
ATOM 556 O O . GLY A 1 72 ? 14.761 -14.848 15.575 1.00 63.66 72 GLY A O 1
ATOM 557 N N . LEU A 1 73 ? 14.321 -14.923 13.354 1.00 60.97 73 LEU A N 1
ATOM 558 C CA . LEU A 1 73 ? 13.855 -16.308 13.351 1.00 60.97 73 LEU A CA 1
ATOM 559 C C . LEU A 1 73 ? 14.887 -17.136 14.120 1.00 60.97 73 LEU A C 1
ATOM 561 O O . LEU A 1 73 ? 16.077 -16.978 13.815 1.00 60.97 73 LEU A O 1
ATOM 565 N N . PRO A 1 74 ? 14.485 -17.950 15.116 1.00 57.62 74 PRO A N 1
ATOM 566 C CA . PRO A 1 74 ? 15.427 -18.811 15.801 1.00 57.62 74 PRO A CA 1
ATOM 567 C C . PRO A 1 74 ? 16.162 -19.588 14.718 1.00 57.62 74 PRO A C 1
ATOM 569 O O . PRO A 1 74 ? 15.582 -20.410 14.006 1.00 57.62 74 PRO A O 1
ATOM 572 N N . ARG A 1 75 ? 17.440 -19.247 14.532 1.00 58.12 75 ARG A N 1
ATOM 573 C CA . ARG A 1 75 ? 18.334 -20.043 13.716 1.00 58.12 75 ARG A CA 1
ATOM 574 C C . ARG A 1 75 ? 18.472 -21.322 14.505 1.00 58.12 75 ARG A C 1
ATOM 576 O O . ARG A 1 75 ? 19.282 -21.410 15.422 1.00 58.12 75 ARG A O 1
ATOM 583 N N . HIS A 1 76 ? 17.645 -22.303 14.173 1.00 53.22 76 HIS A N 1
ATOM 584 C CA . HIS A 1 76 ? 18.015 -23.673 14.418 1.00 53.22 76 HIS A CA 1
ATOM 585 C C . HIS A 1 76 ? 19.342 -23.846 13.677 1.00 53.22 76 HIS A C 1
ATOM 587 O O . HIS A 1 76 ? 19.369 -24.054 12.466 1.00 53.22 76 HIS A O 1
ATOM 593 N N . HIS A 1 77 ? 20.458 -23.735 14.398 1.00 50.12 77 HIS A N 1
ATOM 594 C CA . HIS A 1 77 ? 21.619 -24.557 14.104 1.00 50.12 77 HIS A CA 1
ATOM 595 C C . HIS A 1 77 ? 21.150 -26.002 14.294 1.00 50.12 77 HIS A C 1
ATOM 597 O O . HIS A 1 77 ? 21.367 -26.628 15.326 1.00 50.12 77 HIS A O 1
ATOM 603 N N . GLY A 1 78 ? 20.384 -26.487 13.317 1.00 48.97 78 GLY A N 1
ATOM 604 C CA . GLY A 1 78 ? 20.118 -27.892 13.148 1.00 48.97 78 GLY A CA 1
ATOM 605 C C . GLY A 1 78 ? 21.442 -28.509 12.750 1.00 48.97 78 GLY A C 1
ATOM 606 O O . GLY A 1 78 ? 21.989 -28.187 11.694 1.00 48.97 78 GLY A O 1
ATOM 607 N N . ALA A 1 79 ? 21.966 -29.373 13.613 1.00 54.19 79 ALA A N 1
ATOM 608 C CA . ALA A 1 79 ? 22.829 -30.445 13.157 1.00 54.19 79 ALA A CA 1
ATOM 609 C C . ALA A 1 79 ? 22.179 -31.095 11.920 1.00 54.19 79 ALA A C 1
ATOM 611 O O . ALA A 1 79 ? 20.955 -31.225 11.860 1.00 54.19 79 ALA A O 1
ATOM 612 N N . ALA A 1 80 ? 23.013 -31.397 10.927 1.00 49.00 80 ALA A N 1
ATOM 613 C CA . ALA A 1 80 ? 22.657 -31.782 9.565 1.00 49.00 80 ALA A CA 1
ATOM 614 C C . ALA A 1 80 ? 21.336 -32.581 9.438 1.00 49.00 80 ALA A C 1
ATOM 616 O O . ALA A 1 80 ? 21.191 -33.626 10.077 1.00 49.00 80 ALA A O 1
ATOM 617 N N . PRO A 1 81 ? 20.392 -32.145 8.582 1.00 49.09 81 PRO A N 1
ATOM 618 C CA . PRO A 1 81 ? 19.235 -32.951 8.219 1.00 49.09 81 PRO A CA 1
ATOM 619 C C . PRO A 1 81 ? 19.693 -34.218 7.489 1.00 49.09 81 PRO A C 1
ATOM 621 O O . PRO A 1 81 ? 20.411 -34.143 6.491 1.00 49.09 81 PRO A O 1
ATOM 624 N N . GLY A 1 82 ? 19.266 -35.384 7.975 1.00 59.03 82 GLY A N 1
ATOM 625 C CA . GLY A 1 82 ? 19.338 -36.631 7.216 1.00 59.03 82 GLY A CA 1
ATOM 626 C C . GLY A 1 82 ? 18.518 -36.558 5.912 1.00 59.03 82 GLY A C 1
ATOM 627 O O . GLY A 1 82 ? 17.725 -35.632 5.723 1.00 59.03 82 GLY A O 1
ATOM 628 N N . PRO A 1 83 ? 18.693 -37.527 4.998 1.00 47.78 83 PRO A N 1
ATOM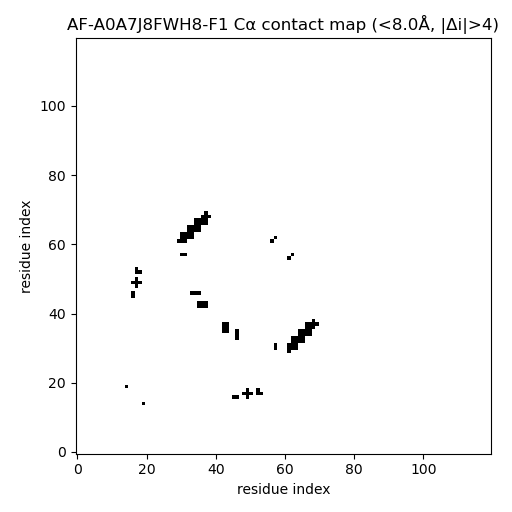 629 C CA . PRO A 1 83 ? 18.312 -37.433 3.587 1.00 47.78 83 PRO A CA 1
ATOM 630 C C . PRO A 1 83 ? 16.809 -37.644 3.321 1.00 47.78 83 PRO A C 1
ATOM 632 O O . PRO A 1 83 ? 16.427 -38.495 2.526 1.00 47.78 83 PRO A O 1
ATOM 635 N N . HIS A 1 84 ? 15.935 -36.861 3.954 1.00 54.53 84 HIS A N 1
ATOM 636 C CA . HIS A 1 84 ? 14.518 -36.797 3.584 1.00 54.53 84 HIS A CA 1
ATOM 637 C C . HIS A 1 84 ? 13.976 -35.371 3.745 1.00 54.53 84 HIS A C 1
ATOM 639 O O . HIS A 1 84 ? 13.251 -35.031 4.677 1.00 54.53 84 HIS A O 1
ATOM 645 N N . ALA A 1 85 ? 14.372 -34.514 2.806 1.00 51.00 85 ALA A N 1
ATOM 646 C CA . ALA A 1 85 ? 13.860 -33.162 2.652 1.00 51.00 85 ALA A CA 1
ATOM 647 C C . ALA A 1 85 ? 12.590 -33.173 1.787 1.00 51.00 85 ALA A C 1
ATOM 649 O O . ALA A 1 85 ? 12.680 -33.261 0.567 1.00 51.00 85 ALA A O 1
ATOM 650 N N . ALA A 1 86 ? 11.420 -33.061 2.417 1.00 49.81 86 ALA A N 1
ATOM 651 C CA . ALA A 1 86 ? 10.207 -32.532 1.790 1.00 49.81 86 ALA A CA 1
ATOM 652 C C . ALA A 1 86 ? 9.173 -32.184 2.869 1.00 49.81 86 ALA A C 1
ATOM 654 O O . ALA A 1 86 ? 8.204 -32.906 3.066 1.00 49.81 86 ALA A O 1
A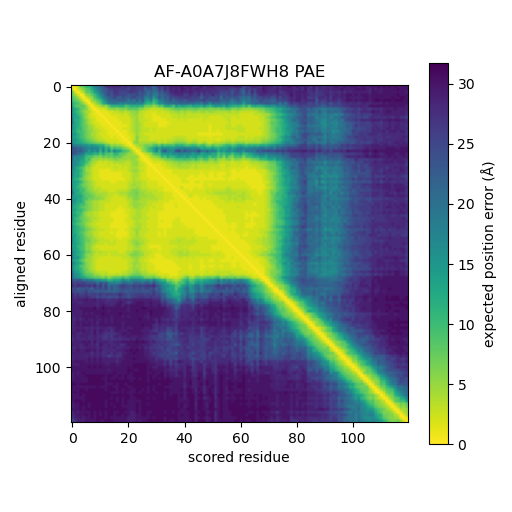TOM 655 N N . ASP A 1 87 ? 9.369 -31.068 3.570 1.00 49.78 87 ASP A N 1
ATOM 656 C CA . ASP A 1 87 ? 8.232 -30.391 4.196 1.00 49.78 87 ASP A CA 1
ATOM 657 C C . ASP A 1 87 ? 8.500 -28.881 4.231 1.00 49.78 87 ASP A C 1
ATOM 659 O O . ASP A 1 87 ? 8.976 -28.309 5.212 1.00 49.78 87 ASP A O 1
ATOM 663 N N . LEU A 1 88 ? 8.246 -28.214 3.099 1.00 51.50 88 LEU A N 1
ATOM 664 C CA . LEU A 1 88 ? 8.205 -26.752 3.022 1.00 51.50 88 LEU A CA 1
ATOM 665 C C . LEU A 1 88 ? 6.908 -26.253 3.674 1.00 51.50 88 LEU A C 1
ATOM 667 O O . LEU A 1 88 ? 6.028 -25.687 3.024 1.00 51.50 88 LEU A O 1
ATOM 671 N N . ARG A 1 89 ? 6.777 -26.461 4.986 1.00 50.72 89 ARG A N 1
ATOM 672 C CA . ARG A 1 89 ? 5.750 -25.803 5.791 1.00 50.72 89 ARG A CA 1
ATOM 673 C C . ARG A 1 89 ? 6.195 -24.380 6.088 1.00 50.72 89 ARG A C 1
ATOM 675 O O . ARG A 1 89 ? 6.944 -24.117 7.025 1.00 50.72 89 ARG A O 1
ATOM 682 N N . TRP A 1 90 ? 5.688 -23.451 5.285 1.00 43.03 90 TRP A N 1
ATOM 683 C CA . TRP A 1 90 ? 5.657 -22.031 5.620 1.00 43.03 90 TRP A CA 1
ATOM 684 C C . TRP A 1 90 ? 5.093 -21.837 7.043 1.00 43.03 90 TRP A C 1
ATOM 686 O O . TRP A 1 90 ? 4.062 -22.444 7.365 1.00 43.03 90 TRP A O 1
ATOM 696 N N . PRO A 1 91 ? 5.704 -21.010 7.914 1.00 52.28 91 PRO A N 1
ATOM 697 C CA . PRO A 1 91 ? 5.127 -20.726 9.218 1.00 52.28 91 PRO A CA 1
ATOM 698 C C . PRO A 1 91 ? 3.772 -20.046 9.025 1.00 52.28 91 PRO A C 1
ATOM 700 O O . PRO A 1 91 ? 3.673 -18.975 8.425 1.00 52.28 91 PRO A O 1
ATOM 703 N N . ARG A 1 92 ? 2.715 -20.704 9.512 1.00 51.00 92 ARG A N 1
ATOM 704 C CA . ARG A 1 92 ? 1.343 -20.193 9.506 1.00 51.00 92 ARG A CA 1
ATOM 705 C C . ARG A 1 92 ? 1.325 -18.735 9.959 1.00 51.00 92 ARG A C 1
ATOM 707 O O . ARG A 1 92 ? 1.861 -18.404 11.015 1.00 51.00 92 ARG A O 1
ATOM 714 N N . ALA A 1 93 ? 0.637 -17.905 9.180 1.00 43.19 93 ALA A N 1
ATOM 715 C CA . ALA A 1 93 ? 0.171 -16.600 9.612 1.00 43.19 93 ALA A CA 1
ATOM 716 C C . ALA A 1 93 ? -0.404 -16.714 11.032 1.00 43.19 93 ALA A C 1
ATOM 718 O O . ALA A 1 93 ? -1.326 -17.503 11.269 1.00 43.19 93 ALA A O 1
ATOM 719 N N . ARG A 1 94 ? 0.138 -15.941 11.981 1.00 46.53 94 ARG A N 1
ATOM 720 C CA . ARG A 1 94 ? -0.599 -15.650 13.210 1.00 46.53 94 ARG A CA 1
ATOM 721 C C . ARG A 1 94 ? -1.847 -14.905 12.759 1.00 46.53 94 ARG A C 1
ATOM 723 O O . ARG A 1 94 ? -1.764 -13.741 12.381 1.00 46.53 94 ARG A O 1
ATOM 730 N N . ARG A 1 95 ? -2.988 -15.594 12.730 1.00 42.97 95 ARG A N 1
ATOM 731 C CA . ARG A 1 95 ? -4.281 -14.917 12.730 1.00 42.97 95 ARG A CA 1
ATOM 732 C C . ARG A 1 95 ? -4.272 -14.027 13.967 1.00 42.97 95 ARG A C 1
ATOM 734 O O . ARG A 1 95 ? -4.150 -14.540 15.077 1.00 42.97 95 ARG A O 1
ATOM 741 N N . LEU A 1 96 ? -4.358 -12.718 13.773 1.00 44.47 96 LEU A N 1
ATOM 742 C CA . LEU A 1 96 ? -4.935 -11.861 14.794 1.00 44.47 96 LEU A CA 1
ATOM 743 C C . LEU A 1 96 ? -6.381 -12.343 14.919 1.00 44.47 96 LEU A C 1
ATOM 745 O O . LEU A 1 96 ? -7.184 -12.159 14.005 1.00 44.47 96 LEU A O 1
ATOM 749 N N . SER A 1 97 ? -6.665 -13.104 15.973 1.00 37.06 97 SER A N 1
ATOM 750 C CA . SER A 1 97 ? -8.044 -13.384 16.350 1.00 37.06 97 SER A CA 1
ATOM 751 C C . SER A 1 97 ? -8.733 -12.041 16.600 1.00 37.06 97 SER A C 1
ATOM 753 O O . SER A 1 97 ? -8.142 -11.193 17.271 1.00 37.06 97 SER A O 1
ATOM 755 N N . PRO A 1 98 ? -9.957 -11.823 16.103 1.00 38.53 98 PRO A N 1
ATOM 756 C CA . PRO A 1 98 ? -10.813 -10.805 16.681 1.00 38.53 98 PRO A CA 1
ATOM 757 C C . PRO A 1 98 ? -11.080 -11.234 18.127 1.00 38.53 98 PRO A C 1
ATOM 759 O O . PRO A 1 98 ? -11.619 -12.318 18.352 1.00 38.53 98 PRO A O 1
ATOM 762 N N . GLU A 1 99 ? -10.648 -10.427 19.092 1.00 45.22 99 GLU A N 1
ATOM 763 C CA . GLU A 1 99 ? -11.154 -10.488 20.467 1.00 45.22 99 GLU A CA 1
ATOM 764 C C . GLU A 1 99 ? -12.691 -10.392 20.406 1.00 45.22 99 GLU A C 1
ATOM 766 O O . GLU A 1 99 ? -13.210 -9.419 19.845 1.00 45.22 99 GLU A O 1
ATOM 771 N N . PRO A 1 100 ? -13.445 -11.397 20.881 1.00 40.22 100 PRO A N 1
ATOM 772 C CA . PRO A 1 100 ? -14.893 -11.342 20.846 1.00 40.22 100 PRO A CA 1
ATOM 773 C C . PRO A 1 100 ? -15.413 -10.475 21.997 1.00 40.22 100 PRO A C 1
ATOM 775 O O . PRO A 1 100 ? -15.167 -10.762 23.159 1.00 40.22 100 PRO A O 1
ATOM 778 N N . ALA A 1 101 ? -16.162 -9.442 21.610 1.00 39.25 101 ALA A N 1
ATOM 779 C CA . ALA A 1 101 ? -17.260 -8.792 22.323 1.00 39.25 101 ALA A CA 1
ATOM 780 C C . ALA A 1 101 ? -17.123 -8.596 23.847 1.00 39.25 101 ALA A C 1
ATOM 782 O O . ALA A 1 101 ? -17.296 -9.512 24.644 1.00 39.25 101 ALA A O 1
ATOM 783 N N . VAL A 1 102 ? -16.979 -7.319 24.210 1.00 42.56 102 VAL A N 1
ATOM 784 C CA . VAL A 1 102 ? -17.505 -6.684 25.428 1.00 42.56 102 VAL A CA 1
ATOM 785 C C . VAL A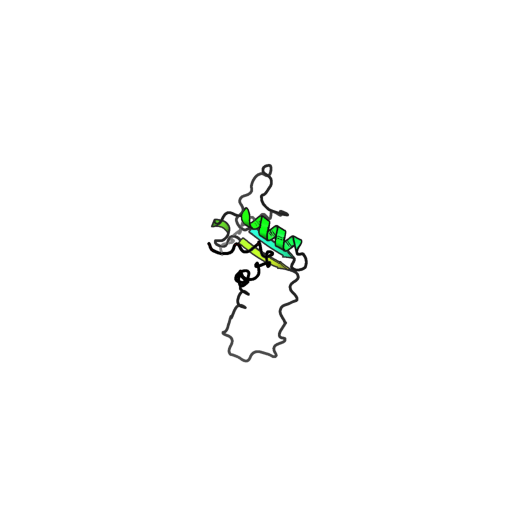 1 102 ? -18.619 -7.513 26.082 1.00 42.56 102 VAL A C 1
ATOM 787 O O . VAL A 1 102 ? -19.703 -7.662 25.513 1.00 42.56 102 VAL A O 1
ATOM 790 N N . SER A 1 103 ? -18.363 -8.003 27.296 1.00 35.00 103 SER A N 1
ATOM 791 C CA . SER A 1 103 ? -19.390 -8.537 28.189 1.00 35.00 103 SER A CA 1
ATOM 792 C C . SER A 1 103 ? -20.413 -7.441 28.483 1.00 35.00 103 SER A C 1
ATOM 794 O O . SER A 1 103 ? -20.169 -6.526 29.268 1.00 35.00 103 SER A O 1
ATOM 796 N N . ALA A 1 104 ? -21.563 -7.521 27.824 1.00 48.41 104 ALA A N 1
ATOM 797 C CA . ALA A 1 104 ? -22.727 -6.704 28.112 1.00 48.41 104 ALA A CA 1
ATOM 798 C C . ALA A 1 104 ? -23.449 -7.249 29.352 1.00 48.41 104 ALA A C 1
ATOM 800 O O . ALA A 1 104 ? -24.550 -7.768 29.228 1.00 48.41 104 ALA A O 1
ATOM 801 N N . GLU A 1 105 ? -22.840 -7.164 30.539 1.00 47.78 105 GLU A N 1
ATOM 802 C CA . GLU A 1 105 ? -23.561 -7.470 31.781 1.00 47.78 105 GLU A CA 1
ATOM 803 C C . GLU A 1 105 ? -22.906 -6.887 33.041 1.00 47.78 105 GLU A C 1
ATOM 805 O O . GLU A 1 105 ? -22.636 -7.604 33.989 1.00 47.78 105 GLU A O 1
ATOM 810 N N . GLU A 1 106 ? -22.670 -5.572 33.099 1.00 42.25 106 GLU A N 1
ATOM 811 C CA . GLU A 1 106 ? -22.582 -4.905 34.410 1.00 42.25 106 GLU A CA 1
ATOM 812 C C . GLU A 1 106 ? -22.909 -3.411 34.312 1.00 42.25 106 GLU A C 1
ATOM 814 O O . GLU A 1 106 ? -22.059 -2.527 34.346 1.00 42.25 106 GLU A O 1
ATOM 819 N N . LEU A 1 107 ? -24.197 -3.120 34.136 1.00 41.53 107 LEU A N 1
ATOM 820 C CA . LEU A 1 107 ? -24.738 -1.774 34.305 1.00 41.53 107 LEU A CA 1
ATOM 821 C C . LEU A 1 107 ? -26.119 -1.883 34.948 1.00 41.53 107 LEU A C 1
ATOM 823 O O . LEU A 1 107 ? -27.154 -1.748 34.297 1.00 41.53 107 LEU A O 1
ATOM 827 N N . ARG A 1 108 ? -26.128 -2.177 36.251 1.00 44.75 108 ARG A N 1
ATOM 828 C CA . ARG A 1 108 ? -27.282 -1.938 37.126 1.00 44.75 108 ARG A CA 1
ATOM 829 C C . ARG A 1 108 ? -26.822 -1.338 38.452 1.00 44.75 108 ARG A C 1
ATOM 831 O O . ARG A 1 108 ? -26.570 -2.039 39.422 1.00 44.75 108 ARG A O 1
ATOM 838 N N . GLU A 1 109 ? -26.736 -0.013 38.447 1.00 47.75 109 GLU A N 1
ATOM 839 C CA . GLU A 1 109 ? -26.790 0.845 39.636 1.00 47.75 109 GLU A CA 1
ATOM 840 C C . GLU A 1 109 ? -28.120 0.617 40.396 1.00 47.75 109 GLU A C 1
ATOM 842 O O . GLU A 1 109 ? -29.171 0.512 39.747 1.00 47.75 109 GLU A O 1
ATOM 847 N N . PRO A 1 110 ? -28.141 0.556 41.741 1.00 42.72 110 PRO A N 1
ATOM 848 C CA . PRO A 1 110 ? -29.379 0.497 42.509 1.00 42.72 110 PRO A CA 1
ATOM 849 C C . PRO A 1 110 ? -29.947 1.909 42.735 1.00 42.72 110 PRO A C 1
ATOM 851 O O . PRO A 1 110 ? -29.418 2.688 43.523 1.00 42.72 110 PRO A O 1
ATOM 854 N N . LEU A 1 111 ? -31.071 2.234 42.087 1.00 54.91 111 LEU A N 1
ATOM 855 C CA . LEU A 1 111 ? -31.796 3.492 42.320 1.00 54.91 111 LEU A CA 1
ATOM 856 C C . LEU A 1 111 ? -32.571 3.453 43.666 1.00 54.91 111 LEU A C 1
ATOM 858 O O . LEU A 1 111 ? -33.128 2.402 44.006 1.00 54.91 111 LEU A O 1
ATOM 862 N N . PRO A 1 112 ? -32.679 4.561 44.433 1.00 47.66 112 PRO A N 1
ATOM 863 C CA . PRO A 1 112 ? -33.334 4.557 45.742 1.00 47.66 112 PRO A CA 1
ATOM 864 C C . PRO A 1 112 ? -34.854 4.358 45.661 1.00 47.66 112 PRO A C 1
ATOM 866 O O . PRO A 1 112 ? -35.533 4.883 44.779 1.00 47.66 112 PRO A O 1
ATOM 869 N N . ARG A 1 113 ? -35.392 3.624 46.642 1.00 47.91 113 ARG A N 1
ATOM 870 C CA . ARG A 1 113 ? -36.827 3.366 46.844 1.00 47.91 113 ARG A CA 1
ATOM 871 C C . ARG A 1 113 ? -37.630 4.671 46.962 1.00 47.91 113 ARG A C 1
ATOM 873 O O . ARG A 1 113 ? -37.426 5.436 47.900 1.00 47.91 113 ARG A O 1
ATOM 880 N N . GLY A 1 114 ? -38.592 4.868 46.060 1.00 52.25 114 GLY A N 1
ATOM 881 C CA . GLY A 1 114 ? -39.684 5.837 46.216 1.00 52.25 114 GLY A CA 1
ATOM 882 C C . GLY A 1 114 ? -40.822 5.304 47.109 1.00 52.25 114 GLY A C 1
ATOM 883 O O . GLY A 1 114 ? -40.902 4.094 47.339 1.00 52.25 114 GLY A O 1
ATOM 884 N N . PRO A 1 115 ? -41.690 6.183 47.645 1.00 54.97 115 PRO A N 1
ATOM 885 C CA . PRO A 1 115 ? -42.607 5.852 48.736 1.00 54.97 115 PRO A CA 1
ATOM 886 C C . PRO A 1 115 ? -43.785 4.964 48.303 1.00 54.97 115 PRO A C 1
ATOM 888 O O . PRO A 1 115 ? -44.435 5.194 47.285 1.00 54.97 115 PRO A O 1
ATOM 891 N N . VAL A 1 116 ? -44.073 3.963 49.138 1.00 57.59 116 VAL A N 1
ATOM 892 C CA . VAL A 1 116 ? -45.191 3.017 49.013 1.00 57.59 116 VAL A CA 1
ATOM 893 C C . VAL A 1 116 ? -46.502 3.711 49.392 1.00 57.59 116 VAL A C 1
ATOM 895 O O . VAL A 1 116 ? -46.606 4.286 50.475 1.00 57.59 116 VAL A O 1
ATOM 898 N N . ARG A 1 117 ? -47.522 3.625 48.530 1.00 49.44 117 ARG A N 1
ATOM 899 C CA . ARG A 1 117 ? -48.898 4.048 48.839 1.00 49.44 117 ARG A CA 1
ATOM 900 C C . ARG A 1 117 ? -49.742 2.818 49.192 1.00 49.44 117 ARG A C 1
ATOM 902 O O . ARG A 1 117 ? -49.745 1.846 48.444 1.00 49.44 117 ARG A O 1
ATOM 909 N N . ALA A 1 118 ? -50.417 2.867 50.340 1.00 50.72 118 ALA A N 1
ATOM 910 C CA . ALA A 1 118 ? -51.290 1.808 50.852 1.00 50.72 118 ALA A CA 1
ATOM 911 C C . ALA A 1 118 ? -52.636 1.741 50.093 1.00 50.72 118 ALA A C 1
ATOM 913 O O . ALA A 1 118 ? -53.066 2.768 49.555 1.00 50.72 118 ALA A O 1
ATOM 914 N N . PRO A 1 119 ? -53.302 0.570 50.047 1.00 61.97 119 PRO A N 1
ATOM 915 C CA . PRO A 1 119 ? -54.591 0.419 49.380 1.00 61.97 119 PRO A CA 1
ATOM 916 C C . PRO A 1 119 ? -55.740 0.972 50.235 1.00 61.97 119 PRO A C 1
ATOM 918 O O . PRO A 1 119 ? -55.721 0.856 51.462 1.00 61.97 119 PRO A O 1
ATOM 921 N N . GLY A 1 120 ? -56.720 1.570 49.556 1.00 51.03 120 GLY A N 1
ATOM 922 C CA . GLY A 1 120 ? -58.070 1.821 50.063 1.00 51.03 120 GLY A CA 1
ATOM 923 C C . GLY A 1 120 ? -59.061 0.863 49.423 1.00 51.03 120 GLY A C 1
ATOM 924 O O . GLY A 1 120 ? -58.691 0.257 48.390 1.00 51.03 120 GLY A O 1
#

Radius of gyration: 28.06 Å; Cα contacts (8 Å, |Δi|>4): 55; chains: 1; bounding box: 81×55×80 Å

pLDDT: mean 72.67, std 22.04, range [35.0, 98.19]

Sequence (120 aa):
MLKEDCASQLKVHLAHSLPLPSNVSRPRIDLIVFLINLHSKYSLQNVEESLHHVDATFFLGKVSFLATGGGGLPRHHGAAPGPHAADLRWPRARRLSPEPAVSAEELREPLPRGPVRAPG

Secondary structure (DSSP, 8-state):
---------------SSSSPPTTS-----S-EEEEEETT-HHHHHHHHHHHTTS-GGGGTTSEEEEEE--------------S-------------PPPP----------PPPPPPPPP-

Mean predicted aligned error: 17.75 Å

Foldseek 3Di:
DDPDPPPDDDDDDDDPADDDDPPDPDDDQQAAEQEAEPVDPVSVVRVVVRVVRDDPVCVVPRYYYHYPDDDDDPPPPDDDDDPDDDDPDDPDPPPPDPPDDDDPPDDDDDDDDDDDDDDD

Solvent-accessible surface area (backbone atoms only — not comparable to full-atom values): 8788 Å² total; per-residue (Å²): 135,87,84,75,81,80,82,75,85,84,83,90,84,87,74,95,59,48,71,74,70,91,86,55,86,80,71,90,77,81,67,47,75,48,71,29,43,71,84,36,70,65,39,47,51,48,50,58,59,22,52,78,64,53,62,74,75,39,69,76,77,27,55,49,77,48,77,39,78,67,78,71,76,82,76,74,83,63,73,79,82,68,102,74,91,82,77,90,72,72,82,73,76,80,73,80,71,81,82,80,72,83,81,90,78,85,87,78,81,86,78,82,89,76,87,87,80,82,90,131

InterPro domains:
  IPR020987 Centromere protein Cenp-M [PF11111] (1-71)
  IPR020987 Centromere protein Cenp-M [PTHR34436] (1-71)
  IPR027417 P-loop containing nucleoside triphosphate hydrolase [G3DSA:3.40.50.300] (1-81)

Organism: Molossus molossus (NCBI:txid27622)

Nearest PDB structures (foldseek):
  4wau-assembly1_A  TM=9.155E-01  e=2.633E-07  Homo sapiens
  4wau-assembly2_B  TM=9.290E-01  e=5.935E-07  Homo sapiens
  4p0t-assembly2_B  TM=9.288E-01  e=3.454E-06  Homo sapiens
  4p0t-assembly1_A  TM=9.290E-01  e=1.169E-05  Homo sapiens